Protein AF-A0A2U1S3B3-F1 (afdb_monomer_lite)

Structure (mmCIF, N/CA/C/O backbone):
data_AF-A0A2U1S3B3-F1
#
_entry.id   AF-A0A2U1S3B3-F1
#
loop_
_atom_site.group_PDB
_atom_site.id
_atom_site.type_symbol
_atom_site.label_atom_id
_atom_site.label_alt_id
_atom_site.label_comp_id
_atom_site.label_asym_id
_atom_site.label_entity_id
_atom_site.label_seq_id
_atom_site.pdbx_PDB_ins_code
_atom_site.Cartn_x
_atom_site.Cartn_y
_atom_site.Cartn_z
_atom_site.occupancy
_atom_site.B_iso_or_equiv
_atom_site.auth_seq_id
_atom_site.auth_comp_id
_atom_site.auth_asym_id
_atom_site.auth_atom_id
_atom_site.pdbx_PDB_model_num
ATOM 1 N N . MET A 1 1 ? 12.459 -15.375 -60.151 1.00 47.41 1 MET A N 1
ATOM 2 C CA . MET A 1 1 ? 11.939 -14.527 -59.052 1.00 47.41 1 MET A CA 1
ATOM 3 C C . MET A 1 1 ? 12.929 -14.590 -57.899 1.00 47.41 1 MET A C 1
ATOM 5 O O . MET A 1 1 ? 13.222 -15.679 -57.424 1.00 47.41 1 MET A O 1
ATOM 9 N N . SER A 1 2 ? 13.554 -13.458 -57.565 1.00 36.97 2 SER A N 1
ATOM 10 C CA . SER A 1 2 ? 14.709 -13.388 -56.659 1.00 36.97 2 SER A CA 1
ATOM 11 C C . SER A 1 2 ? 14.295 -13.594 -55.197 1.00 36.97 2 SER A C 1
ATOM 13 O O . SER A 1 2 ? 13.414 -12.892 -54.698 1.00 36.97 2 SER A O 1
ATOM 15 N N . LYS A 1 3 ? 14.954 -14.533 -54.499 1.00 41.31 3 LYS A N 1
ATOM 16 C CA . LYS A 1 3 ? 14.750 -14.824 -53.065 1.00 41.31 3 LYS A CA 1
ATOM 17 C C . LYS A 1 3 ? 14.956 -13.587 -52.174 1.00 41.31 3 LYS A C 1
ATOM 19 O O . LYS A 1 3 ? 14.372 -13.520 -51.099 1.00 41.31 3 LYS A O 1
ATOM 24 N N . SER A 1 4 ? 15.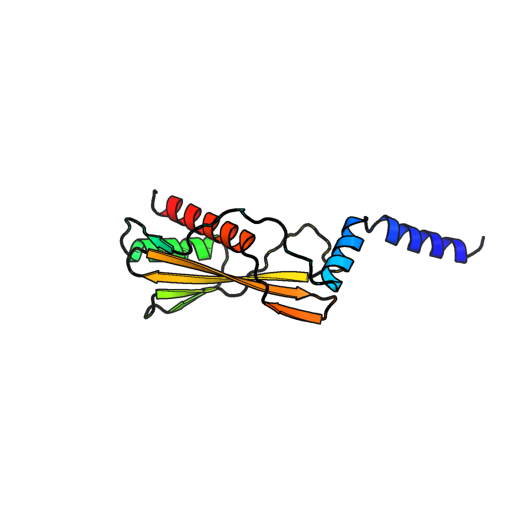698 -12.578 -52.638 1.00 44.00 4 SER A N 1
ATOM 25 C CA . SER A 1 4 ? 15.927 -11.322 -51.910 1.00 44.00 4 SER A CA 1
ATOM 26 C C . SER A 1 4 ? 14.672 -10.461 -51.724 1.00 44.00 4 SER A C 1
ATOM 28 O O . SER A 1 4 ? 14.600 -9.718 -50.749 1.00 44.00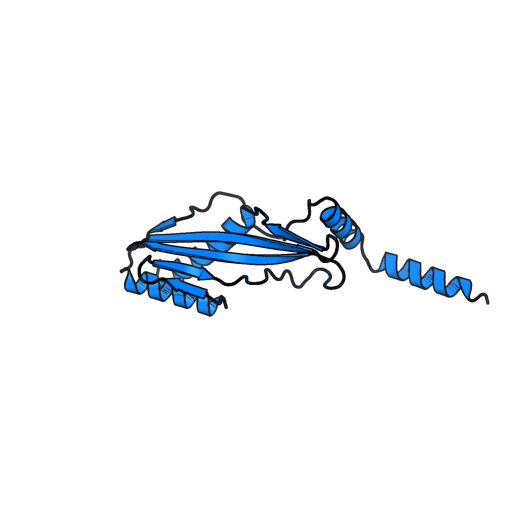 4 SER A O 1
ATOM 30 N N . SER A 1 5 ? 13.657 -10.572 -52.591 1.00 44.94 5 SER A N 1
ATOM 31 C CA . SER A 1 5 ? 12.427 -9.770 -52.449 1.00 44.94 5 SER A CA 1
ATOM 32 C C . SER A 1 5 ? 11.531 -10.237 -51.300 1.00 44.94 5 SER A C 1
ATOM 34 O O . SER A 1 5 ? 10.762 -9.440 -50.781 1.00 44.94 5 SER A O 1
ATOM 36 N N . HIS A 1 6 ? 11.624 -11.501 -50.875 1.00 40.97 6 HIS A N 1
ATOM 37 C CA . HIS A 1 6 ? 10.785 -12.019 -49.787 1.00 40.97 6 HIS A CA 1
ATOM 38 C C . HIS A 1 6 ? 11.307 -11.579 -48.412 1.00 40.97 6 HIS A C 1
ATOM 40 O O . HIS A 1 6 ? 10.516 -11.225 -47.545 1.00 40.97 6 HIS A O 1
ATOM 46 N N . TYR A 1 7 ? 12.629 -11.497 -48.233 1.00 46.31 7 TYR A N 1
ATOM 47 C CA . TYR A 1 7 ? 13.226 -11.008 -46.986 1.00 46.31 7 TYR A CA 1
ATOM 48 C C . TYR A 1 7 ? 12.951 -9.518 -46.746 1.00 46.31 7 TYR A C 1
ATOM 50 O O . TYR A 1 7 ? 12.634 -9.134 -45.625 1.00 46.31 7 TYR A O 1
ATOM 58 N N . ALA A 1 8 ? 12.995 -8.689 -47.794 1.00 48.06 8 ALA A N 1
ATOM 59 C CA . ALA A 1 8 ? 12.692 -7.261 -47.678 1.00 48.06 8 ALA A CA 1
ATOM 60 C C . ALA A 1 8 ? 11.228 -7.002 -47.271 1.00 48.06 8 ALA A C 1
ATOM 62 O O . ALA A 1 8 ? 10.964 -6.119 -46.462 1.00 48.06 8 ALA A O 1
ATOM 63 N N . ILE A 1 9 ? 10.287 -7.808 -47.778 1.00 49.28 9 ILE A N 1
ATOM 64 C CA . ILE A 1 9 ? 8.861 -7.706 -47.436 1.00 49.28 9 ILE A CA 1
ATOM 65 C C . ILE A 1 9 ? 8.602 -8.189 -46.002 1.00 49.28 9 ILE A C 1
ATOM 67 O O . ILE A 1 9 ? 7.819 -7.566 -45.295 1.00 49.28 9 ILE A O 1
ATOM 71 N N . VAL A 1 10 ? 9.286 -9.241 -45.534 1.00 51.38 10 VAL A N 1
ATOM 72 C CA . VAL A 1 10 ? 9.135 -9.741 -44.154 1.00 51.38 10 VAL A CA 1
ATOM 73 C C . VAL A 1 10 ? 9.702 -8.754 -43.129 1.00 51.38 10 VAL A C 1
ATOM 75 O O . VAL A 1 10 ? 9.052 -8.520 -42.113 1.00 51.38 10 VAL A O 1
ATOM 78 N N . VAL A 1 11 ? 10.853 -8.126 -43.407 1.00 51.91 11 VAL A N 1
ATOM 79 C CA . VAL A 1 11 ? 11.451 -7.096 -42.534 1.00 51.91 11 VAL A CA 1
ATOM 80 C C . VAL A 1 11 ? 10.606 -5.817 -42.534 1.00 51.91 11 VAL A C 1
ATOM 82 O O . VAL A 1 11 ? 10.299 -5.283 -41.472 1.00 51.91 11 VAL A O 1
ATOM 85 N N . ALA A 1 12 ? 10.143 -5.358 -43.700 1.00 48.62 12 ALA A N 1
ATOM 86 C CA . ALA A 1 12 ? 9.239 -4.209 -43.780 1.00 48.62 12 ALA A CA 1
ATOM 87 C C . ALA A 1 12 ? 7.893 -4.479 -43.080 1.00 48.62 12 ALA A C 1
ATOM 89 O O . ALA A 1 12 ? 7.368 -3.596 -42.408 1.00 48.62 12 ALA A O 1
ATOM 90 N N . ALA A 1 13 ? 7.362 -5.704 -43.164 1.00 48.53 13 ALA A N 1
ATOM 91 C CA . ALA A 1 13 ? 6.138 -6.101 -42.471 1.00 48.53 13 ALA A CA 1
ATOM 92 C C . ALA A 1 13 ? 6.319 -6.198 -40.946 1.00 48.53 13 ALA A C 1
ATOM 94 O O . ALA A 1 13 ? 5.391 -5.871 -40.213 1.00 48.53 13 ALA A O 1
ATOM 95 N N . THR A 1 14 ? 7.503 -6.577 -40.445 1.00 48.22 14 THR A N 1
ATOM 96 C CA . THR A 1 14 ? 7.778 -6.573 -38.993 1.00 48.22 14 THR A CA 1
ATOM 97 C C . THR A 1 14 ? 7.895 -5.154 -38.439 1.00 48.22 14 THR A C 1
ATOM 99 O O . THR A 1 14 ? 7.385 -4.891 -37.353 1.00 48.22 14 THR A O 1
ATOM 102 N N . PHE A 1 15 ? 8.474 -4.220 -39.200 1.00 47.50 15 PHE A N 1
ATOM 103 C CA . PHE A 1 15 ? 8.490 -2.797 -38.836 1.00 47.50 15 PHE A CA 1
ATOM 104 C C . PHE A 1 15 ? 7.117 -2.117 -38.976 1.00 47.50 15 PHE A C 1
ATOM 106 O O . PHE A 1 15 ? 6.831 -1.189 -38.230 1.00 47.50 15 PHE A O 1
ATOM 113 N N . LEU A 1 16 ? 6.249 -2.582 -39.882 1.00 47.41 16 LEU A N 1
ATOM 114 C CA . LEU A 1 16 ? 4.874 -2.075 -40.025 1.00 47.41 16 LEU A CA 1
ATOM 115 C C . LEU A 1 16 ? 3.907 -2.617 -38.957 1.00 47.41 16 LEU A C 1
ATOM 117 O O . LEU A 1 16 ? 2.902 -1.971 -38.673 1.00 47.41 16 LEU A O 1
ATOM 121 N N . LEU A 1 17 ? 4.196 -3.783 -38.365 1.00 46.41 17 LEU A N 1
ATOM 122 C CA . LEU A 1 17 ? 3.388 -4.390 -37.295 1.00 46.41 17 LEU A CA 1
ATOM 123 C C . LEU A 1 17 ? 3.748 -3.875 -35.892 1.00 46.41 17 LEU A C 1
ATOM 125 O O . LEU A 1 17 ? 2.924 -3.948 -34.983 1.00 46.41 17 LEU A O 1
ATOM 129 N N . LEU A 1 18 ? 4.953 -3.332 -35.714 1.00 48.06 18 LEU A N 1
ATOM 130 C CA . LEU A 1 18 ? 5.370 -2.622 -34.506 1.00 48.06 18 LEU A CA 1
ATOM 131 C C . LEU A 1 18 ? 5.052 -1.140 -34.713 1.00 48.06 18 LEU A C 1
ATOM 133 O O . LEU A 1 18 ? 5.892 -0.378 -35.183 1.00 48.06 18 LEU A O 1
ATOM 137 N N . GLY A 1 19 ? 3.806 -0.747 -34.442 1.00 53.66 19 GLY A N 1
ATOM 138 C CA . GLY A 1 19 ? 3.354 0.636 -34.606 1.00 53.66 19 GLY A CA 1
ATOM 139 C C . GLY A 1 19 ? 4.301 1.653 -33.951 1.00 53.66 19 GLY A C 1
ATOM 140 O O . GLY A 1 19 ? 5.068 1.322 -33.047 1.00 53.66 19 GLY A O 1
ATOM 141 N N . CYS A 1 20 ? 4.235 2.920 -34.378 1.00 58.19 20 CYS A N 1
ATOM 142 C CA . CYS A 1 20 ? 5.067 4.014 -33.851 1.00 58.19 20 CYS A CA 1
ATOM 143 C C . CYS A 1 20 ? 5.129 4.080 -32.310 1.00 58.19 20 CYS A C 1
ATOM 145 O O . CYS A 1 20 ? 6.109 4.573 -31.756 1.00 58.19 20 CYS A O 1
ATOM 147 N N . GLU A 1 21 ? 4.106 3.587 -31.612 1.00 54.97 21 GLU A N 1
ATOM 148 C CA . GLU A 1 21 ? 4.067 3.487 -30.151 1.00 54.97 21 GLU A CA 1
ATOM 149 C C . GLU A 1 21 ? 5.128 2.537 -29.577 1.00 54.97 21 GLU A C 1
ATOM 151 O O . GLU A 1 21 ? 5.763 2.871 -28.580 1.00 54.97 21 GLU A O 1
ATOM 156 N N . SER A 1 22 ? 5.400 1.404 -30.231 1.00 57.16 22 SER A N 1
ATOM 157 C CA . SER A 1 22 ? 6.429 0.447 -29.806 1.00 57.16 22 SER A CA 1
ATOM 158 C C . SER A 1 22 ? 7.836 1.034 -29.932 1.00 57.16 22 SER A C 1
ATOM 160 O O . SER A 1 22 ? 8.656 0.869 -29.033 1.00 57.16 22 SER A O 1
ATOM 162 N N . VAL A 1 23 ? 8.111 1.762 -31.021 1.00 61.28 23 VAL A N 1
ATOM 163 C CA . VAL A 1 23 ? 9.411 2.422 -31.246 1.00 61.28 23 VAL A CA 1
ATOM 164 C C . VAL A 1 23 ? 9.636 3.535 -30.220 1.00 61.28 23 VAL A C 1
ATOM 166 O O . VAL A 1 23 ? 10.687 3.577 -29.583 1.00 61.28 23 VAL A O 1
ATOM 169 N N . ARG A 1 24 ? 8.624 4.381 -29.983 1.00 61.91 24 ARG A N 1
ATOM 170 C CA . ARG A 1 24 ? 8.692 5.452 -28.973 1.00 61.91 24 ARG A CA 1
ATOM 171 C C . ARG A 1 24 ? 8.836 4.902 -27.556 1.00 61.91 24 ARG A C 1
ATOM 173 O O . ARG A 1 24 ? 9.545 5.496 -26.750 1.00 61.91 24 ARG A O 1
ATOM 180 N N . TYR A 1 25 ? 8.204 3.767 -27.252 1.00 63.53 25 TYR A N 1
ATOM 181 C CA . TYR A 1 25 ? 8.361 3.102 -25.962 1.00 63.53 25 TYR A CA 1
ATOM 182 C C . TYR A 1 25 ? 9.792 2.584 -25.761 1.00 63.53 25 TYR A C 1
ATOM 184 O O . TYR A 1 25 ? 10.396 2.875 -24.731 1.00 63.53 25 TYR A O 1
ATOM 192 N N . VAL A 1 26 ? 10.379 1.912 -26.758 1.00 64.75 26 VAL A N 1
ATOM 193 C CA . VAL A 1 26 ? 11.779 1.450 -26.699 1.00 64.75 26 VAL A CA 1
ATOM 194 C C . VAL A 1 26 ? 12.750 2.626 -26.547 1.00 64.75 26 VAL A C 1
ATOM 196 O O . VAL A 1 26 ? 13.642 2.574 -25.702 1.00 64.75 26 VAL A O 1
ATOM 199 N N . GLU A 1 27 ? 12.559 3.720 -27.289 1.00 65.56 27 GLU A N 1
ATOM 200 C CA . GLU A 1 27 ? 13.343 4.948 -27.092 1.00 65.56 27 GLU A CA 1
ATOM 201 C C . GLU A 1 27 ? 13.165 5.524 -25.678 1.00 65.56 27 GLU A C 1
ATOM 203 O O . GLU A 1 27 ? 14.140 5.925 -25.037 1.00 65.56 27 GLU A O 1
ATOM 208 N N . SER A 1 28 ? 11.940 5.533 -25.145 1.00 65.31 28 SER A N 1
ATOM 209 C CA . SER A 1 28 ? 11.670 6.014 -23.785 1.00 65.31 28 SER A CA 1
ATOM 210 C C . SER A 1 28 ? 12.288 5.123 -22.698 1.00 65.31 28 SER A C 1
ATOM 212 O O . SER A 1 28 ? 12.733 5.618 -21.662 1.00 65.31 28 SER A O 1
ATOM 214 N N . GLU A 1 29 ? 12.382 3.814 -22.937 1.00 68.50 29 GLU A N 1
ATOM 215 C CA . GLU A 1 29 ? 13.076 2.858 -22.073 1.00 68.50 29 GLU A CA 1
ATOM 216 C C . GLU A 1 29 ? 14.588 3.114 -22.070 1.00 68.50 29 GLU A C 1
ATOM 218 O O . GLU A 1 29 ? 15.185 3.222 -20.998 1.00 68.50 29 GLU A O 1
ATOM 223 N N . LEU A 1 30 ? 15.192 3.283 -23.252 1.00 65.00 30 LEU A N 1
ATOM 224 C CA . LEU A 1 30 ? 16.626 3.555 -23.410 1.00 65.00 30 LEU A CA 1
ATOM 225 C C . LEU A 1 30 ? 17.038 4.919 -22.842 1.00 65.00 30 LEU A C 1
ATOM 227 O O . LEU A 1 30 ? 18.142 5.069 -22.326 1.00 65.00 30 LEU A O 1
ATOM 231 N N . THR A 1 31 ? 16.146 5.909 -22.907 1.00 65.75 31 THR A N 1
ATOM 232 C CA . THR A 1 31 ? 16.365 7.250 -22.341 1.00 65.75 31 THR A CA 1
ATOM 233 C C . THR A 1 31 ? 15.965 7.364 -20.866 1.00 65.75 31 THR A C 1
ATOM 235 O O . THR A 1 31 ? 16.162 8.417 -20.264 1.00 65.75 31 THR A O 1
ATOM 238 N N . GLY A 1 32 ? 15.407 6.305 -20.264 1.00 60.97 32 GLY A N 1
ATOM 239 C CA . GLY A 1 32 ? 14.978 6.291 -18.861 1.00 60.97 32 GLY A CA 1
ATOM 240 C C . GLY A 1 32 ? 13.721 7.121 -18.562 1.00 60.97 32 GLY A C 1
ATOM 241 O O . GLY A 1 32 ? 13.434 7.406 -17.401 1.00 60.97 32 GLY A O 1
ATOM 242 N N . THR A 1 33 ? 12.965 7.519 -19.586 1.00 64.12 33 THR A N 1
ATOM 243 C CA . THR A 1 33 ? 11.749 8.341 -19.458 1.00 64.12 33 THR A CA 1
ATOM 244 C C . THR A 1 33 ? 10.461 7.521 -19.380 1.00 64.12 33 THR A C 1
ATOM 246 O O . THR A 1 33 ? 9.419 8.057 -19.003 1.00 64.12 33 THR A O 1
ATOM 249 N N . ALA A 1 34 ? 10.528 6.222 -19.677 1.00 64.12 34 ALA A N 1
ATOM 250 C CA . ALA A 1 34 ? 9.398 5.306 -19.597 1.00 64.12 34 ALA A CA 1
ATOM 251 C C . ALA A 1 34 ? 8.850 5.171 -18.166 1.00 64.12 34 ALA A C 1
ATOM 253 O O . ALA A 1 34 ? 9.553 4.749 -17.236 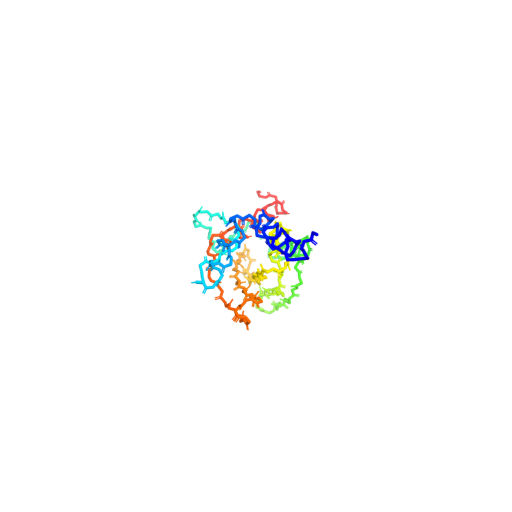1.00 64.12 34 ALA A O 1
ATOM 254 N N . ARG A 1 35 ? 7.561 5.480 -18.009 1.00 65.25 35 ARG A N 1
ATOM 255 C CA . ARG A 1 35 ? 6.792 5.330 -16.769 1.00 65.25 35 ARG A CA 1
ATOM 256 C C . ARG A 1 35 ? 5.631 4.357 -17.006 1.00 65.25 35 ARG A C 1
ATOM 258 O O . ARG A 1 35 ? 5.172 4.268 -18.145 1.00 65.25 35 ARG A O 1
ATOM 265 N N . PRO A 1 36 ? 5.150 3.649 -15.968 1.00 62.25 36 PRO A N 1
ATOM 266 C CA . PRO A 1 36 ? 3.895 2.910 -16.078 1.00 62.25 36 PRO A CA 1
ATOM 267 C C . PRO A 1 36 ? 2.758 3.872 -16.440 1.00 62.25 36 PRO A C 1
ATOM 269 O O . PRO A 1 36 ? 2.892 5.079 -16.234 1.00 62.25 36 PRO A O 1
ATOM 272 N N . THR A 1 37 ? 1.657 3.364 -16.991 1.00 66.31 37 THR A N 1
ATOM 273 C CA . THR A 1 37 ? 0.511 4.220 -17.310 1.00 66.31 37 THR A CA 1
ATOM 274 C C . THR A 1 37 ? -0.410 4.410 -16.098 1.00 66.31 37 THR A C 1
ATOM 276 O O . THR A 1 37 ? -0.365 3.660 -15.114 1.00 66.31 37 THR A O 1
ATOM 279 N N . GLY A 1 38 ? -1.247 5.448 -16.154 1.00 68.19 38 GLY A N 1
ATOM 280 C CA . GLY A 1 38 ? -2.193 5.790 -15.092 1.00 68.19 38 GLY A CA 1
ATOM 281 C C . GLY A 1 38 ? -1.641 6.789 -14.075 1.00 68.19 38 GLY A C 1
ATOM 282 O O . GLY A 1 38 ? -0.738 7.573 -14.363 1.00 68.19 38 GLY A O 1
ATOM 283 N N . GLY A 1 39 ? -2.224 6.786 -12.884 1.00 75.75 39 GLY A N 1
ATOM 284 C CA . GLY A 1 39 ? -1.939 7.714 -11.802 1.00 75.75 39 GLY A CA 1
ATOM 285 C C . GLY A 1 39 ? -3.043 8.748 -11.587 1.00 75.75 39 GLY A C 1
ATOM 286 O O . GLY A 1 39 ? -3.802 9.106 -12.489 1.00 75.75 39 GLY A O 1
ATOM 287 N N . VAL A 1 40 ? -3.121 9.260 -10.359 1.00 81.31 40 VAL A N 1
ATOM 288 C CA . VAL A 1 40 ? -4.027 10.352 -9.990 1.00 81.31 40 VAL A CA 1
ATOM 289 C C . VAL A 1 40 ? -3.212 11.608 -9.702 1.00 81.31 40 VAL A C 1
ATOM 291 O O . VAL A 1 40 ? -2.312 11.604 -8.857 1.00 81.31 40 VAL A O 1
ATOM 294 N N . GLN A 1 41 ? -3.560 12.695 -10.393 1.00 79.12 41 GLN A N 1
ATOM 295 C CA . GLN A 1 41 ? -3.028 14.030 -10.122 1.00 79.12 41 GLN A CA 1
ATOM 296 C C . GLN A 1 41 ? -3.611 14.574 -8.809 1.00 79.12 41 GLN A C 1
ATOM 298 O O . GLN A 1 41 ? -4.817 14.494 -8.575 1.00 79.12 41 GLN A O 1
ATOM 303 N N . GLY A 1 42 ? -2.756 15.150 -7.961 1.00 73.88 42 GLY A N 1
ATOM 304 C CA . G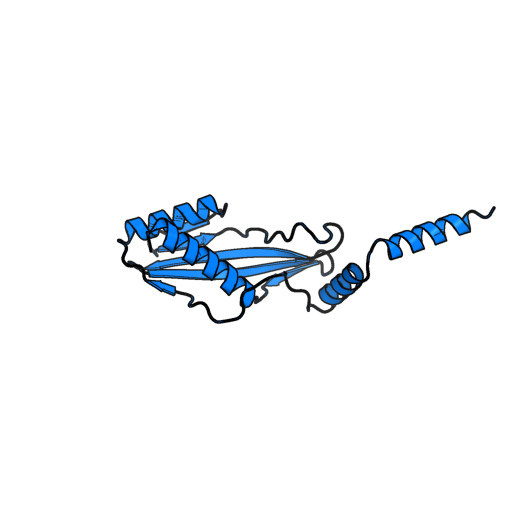LY A 1 42 ? -3.134 15.711 -6.658 1.00 73.88 42 GLY A CA 1
ATOM 305 C C . GLY A 1 42 ? -2.588 14.924 -5.465 1.00 73.88 42 GLY A C 1
ATOM 306 O O . GLY A 1 42 ? -2.132 13.794 -5.595 1.00 73.88 42 GLY A O 1
ATOM 307 N N . THR A 1 43 ? -2.602 15.541 -4.284 1.00 78.44 43 THR A N 1
ATOM 308 C CA . THR A 1 43 ? -1.994 14.968 -3.075 1.00 78.44 43 THR A CA 1
ATOM 309 C C . THR A 1 43 ? -3.022 14.172 -2.278 1.00 78.44 43 THR A C 1
ATOM 311 O O . THR A 1 43 ? -3.916 14.752 -1.667 1.00 78.44 43 THR A O 1
ATOM 314 N N . ILE A 1 44 ? -2.873 12.846 -2.230 1.00 88.31 44 ILE A N 1
ATOM 315 C CA . ILE A 1 44 ? -3.601 11.999 -1.273 1.00 88.31 44 ILE A CA 1
ATOM 316 C C . ILE A 1 44 ? -2.742 11.890 -0.005 1.00 88.31 44 ILE A C 1
ATOM 318 O O . ILE A 1 44 ? -1.567 11.543 -0.119 1.00 88.31 44 ILE A O 1
ATOM 322 N N . PRO A 1 45 ? -3.250 12.175 1.205 1.00 92.31 45 PRO A N 1
ATOM 323 C CA . PRO A 1 45 ? -2.436 12.101 2.419 1.00 92.31 45 PRO A CA 1
ATOM 324 C C . PRO A 1 45 ? -1.946 10.671 2.654 1.00 92.31 45 PRO A C 1
ATOM 326 O O . PRO A 1 45 ? -2.700 9.733 2.453 1.00 92.31 45 PRO A O 1
ATOM 329 N N . ALA A 1 46 ? -0.702 10.485 3.105 1.00 93.81 46 ALA A N 1
ATOM 330 C CA . ALA A 1 46 ? -0.149 9.148 3.357 1.00 93.81 46 ALA A CA 1
ATOM 331 C C . ALA A 1 46 ? -0.859 8.396 4.494 1.00 93.81 46 ALA A C 1
ATOM 333 O O . ALA A 1 46 ? -0.825 7.168 4.533 1.00 93.81 46 ALA A O 1
ATOM 334 N N . THR A 1 47 ? -1.480 9.136 5.409 1.00 96.50 47 THR A N 1
ATOM 335 C CA . THR A 1 47 ? -2.120 8.622 6.616 1.00 96.50 47 THR A CA 1
ATOM 336 C C . THR A 1 47 ? -3.574 9.060 6.649 1.00 96.50 47 THR A C 1
ATOM 338 O O . THR A 1 47 ? -3.877 10.219 6.359 1.00 96.50 47 THR A O 1
ATOM 341 N N . LYS A 1 48 ? -4.460 8.146 7.039 1.00 96.06 48 LYS A N 1
ATOM 342 C CA . LYS A 1 48 ? -5.876 8.421 7.269 1.00 96.06 48 LYS A CA 1
ATOM 343 C C . LYS A 1 48 ? -6.307 7.831 8.608 1.00 96.06 48 LYS A C 1
ATOM 345 O O . LYS A 1 48 ? -5.890 6.731 8.972 1.00 96.06 48 LYS A O 1
ATOM 350 N N . THR A 1 49 ? -7.119 8.581 9.345 1.00 96.12 49 THR A N 1
ATOM 351 C CA . THR A 1 49 ? -7.649 8.183 10.653 1.00 96.12 49 THR A CA 1
ATOM 352 C C . THR A 1 49 ? -9.116 7.812 10.517 1.00 96.12 49 THR A C 1
ATOM 354 O O . THR A 1 49 ? -9.888 8.547 9.903 1.00 96.12 49 THR A O 1
ATOM 357 N N . TYR A 1 50 ? -9.496 6.688 11.114 1.00 94.12 50 TYR A N 1
ATOM 358 C CA . TYR A 1 50 ? -10.837 6.122 11.045 1.00 94.12 50 TYR A CA 1
ATOM 359 C C . TYR A 1 50 ? -11.521 6.193 12.409 1.00 94.12 50 TYR A C 1
ATOM 361 O O . TYR A 1 50 ? -10.872 6.138 13.455 1.00 94.12 50 TYR A O 1
ATOM 369 N N . LYS A 1 51 ? -12.855 6.270 12.415 1.00 93.12 51 LYS A N 1
ATOM 370 C CA . LYS A 1 51 ? -13.658 6.121 13.641 1.00 93.12 51 LYS A CA 1
ATOM 371 C C . LYS A 1 51 ? -13.987 4.644 13.877 1.00 93.12 51 LYS A C 1
ATOM 373 O O . LYS A 1 51 ? -15.140 4.279 14.068 1.00 93.12 51 LYS A O 1
ATOM 378 N N . ALA A 1 52 ? -12.958 3.803 13.857 1.00 91.31 52 ALA A N 1
ATOM 379 C CA . ALA A 1 52 ? -13.055 2.363 14.050 1.00 91.31 52 ALA A CA 1
ATOM 380 C C . ALA A 1 52 ? -12.167 1.926 15.217 1.00 91.31 52 ALA A C 1
ATOM 382 O O . ALA A 1 52 ? -11.155 2.563 15.524 1.00 91.31 52 ALA A O 1
ATOM 383 N N . ASN A 1 53 ? -12.534 0.822 15.870 1.00 93.25 53 ASN A N 1
ATOM 384 C CA . ASN A 1 53 ? -11.652 0.228 16.868 1.00 93.25 53 ASN A CA 1
ATOM 385 C C . ASN A 1 53 ? -10.379 -0.336 16.179 1.00 93.25 53 ASN A C 1
ATOM 387 O O . ASN A 1 53 ? -10.455 -0.763 15.021 1.00 93.25 53 ASN A O 1
ATOM 391 N N . PRO A 1 54 ? -9.212 -0.362 16.856 1.00 94.19 54 PRO A N 1
ATOM 392 C CA . PRO A 1 54 ? -7.954 -0.789 16.231 1.00 94.19 54 PRO A CA 1
ATOM 393 C C . PRO A 1 54 ? -7.983 -2.215 15.664 1.00 94.19 54 PRO A C 1
ATOM 395 O O . PRO A 1 54 ? -7.374 -2.491 14.634 1.00 94.19 54 PRO A O 1
ATOM 398 N N . GLN A 1 55 ? -8.714 -3.129 16.308 1.00 93.88 55 GLN A N 1
ATOM 399 C CA . GLN A 1 55 ? -8.822 -4.523 15.865 1.00 93.88 55 GLN A CA 1
ATOM 400 C C . GLN A 1 55 ? -9.622 -4.654 14.561 1.00 93.88 55 GLN A C 1
ATOM 402 O O . GLN A 1 55 ? -9.238 -5.423 13.683 1.00 93.88 55 GLN A O 1
ATOM 407 N N . ALA A 1 56 ? -10.698 -3.883 14.412 1.00 94.50 56 ALA A N 1
ATOM 408 C CA . ALA A 1 56 ? -11.523 -3.818 13.214 1.00 94.50 56 ALA A CA 1
ATOM 409 C C . ALA A 1 56 ? -10.759 -3.167 12.061 1.00 94.50 56 ALA A C 1
ATOM 411 O O . ALA A 1 56 ? -10.766 -3.710 10.961 1.00 94.50 56 ALA A O 1
ATOM 412 N N . LEU A 1 57 ? -10.036 -2.069 12.320 1.00 96.00 57 LEU A N 1
ATOM 413 C CA . LEU A 1 57 ? -9.179 -1.437 11.314 1.00 96.00 57 LEU A CA 1
ATOM 414 C C . LEU A 1 57 ? -8.078 -2.393 10.837 1.00 96.00 57 LEU A C 1
ATOM 416 O O . LEU A 1 57 ? -7.843 -2.508 9.634 1.00 96.00 57 LEU A O 1
ATOM 420 N N . ARG A 1 58 ? -7.437 -3.116 11.766 1.00 96.19 58 ARG A N 1
ATOM 421 C CA . ARG A 1 58 ? -6.455 -4.153 11.430 1.00 96.19 58 ARG A CA 1
ATOM 422 C C . ARG A 1 58 ? -7.078 -5.239 10.563 1.00 96.19 58 ARG A C 1
ATOM 424 O O . ARG A 1 58 ? -6.543 -5.529 9.504 1.00 96.19 58 ARG A O 1
ATOM 431 N N . ARG A 1 59 ? -8.207 -5.813 10.983 1.00 95.94 59 ARG A N 1
ATOM 432 C CA . ARG A 1 59 ? -8.891 -6.867 10.223 1.00 95.94 59 ARG A CA 1
ATOM 433 C C . ARG A 1 59 ? -9.269 -6.396 8.818 1.00 95.94 59 ARG A C 1
ATOM 435 O O . ARG A 1 59 ? -8.899 -7.054 7.861 1.00 95.94 59 ARG A O 1
ATOM 442 N N . ALA A 1 60 ? -9.908 -5.234 8.696 1.00 96.75 60 ALA A N 1
ATOM 443 C CA . ALA A 1 60 ? -10.275 -4.666 7.400 1.00 96.75 60 ALA A CA 1
ATOM 444 C C . ALA A 1 60 ? -9.049 -4.438 6.503 1.00 96.75 60 ALA A C 1
ATOM 446 O O . ALA A 1 60 ? -9.103 -4.710 5.310 1.00 96.75 60 ALA A O 1
ATOM 447 N N . THR A 1 61 ? -7.932 -3.985 7.082 1.00 97.00 61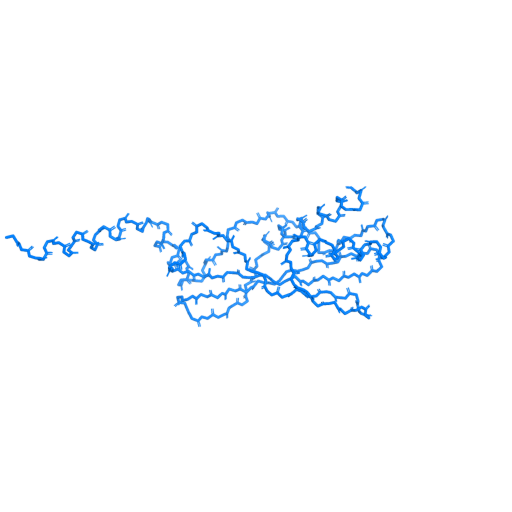 THR A N 1
ATOM 448 C CA . THR A 1 61 ? -6.668 -3.808 6.356 1.00 97.00 61 THR A CA 1
ATOM 449 C C . THR A 1 61 ? -6.142 -5.127 5.796 1.00 97.00 61 THR A C 1
ATOM 451 O O . THR A 1 61 ? -5.780 -5.175 4.625 1.00 97.00 61 THR A O 1
ATOM 454 N N . LEU A 1 62 ? -6.100 -6.185 6.611 1.00 96.75 62 LEU A N 1
ATOM 455 C CA . LEU A 1 62 ? -5.634 -7.504 6.175 1.00 96.75 62 LEU A CA 1
ATOM 456 C C . LEU A 1 62 ? -6.565 -8.095 5.108 1.00 96.75 62 LEU A C 1
ATOM 458 O O . LEU A 1 62 ? -6.087 -8.505 4.057 1.00 96.75 62 LEU A O 1
ATOM 462 N N . ASP A 1 63 ? -7.881 -8.010 5.321 1.00 96.75 63 ASP A N 1
ATOM 463 C CA . ASP A 1 63 ? -8.882 -8.491 4.364 1.00 96.75 63 ASP A CA 1
ATOM 464 C C . ASP A 1 63 ? -8.729 -7.807 2.988 1.00 96.75 63 ASP A C 1
ATOM 466 O O . ASP A 1 63 ? -8.848 -8.461 1.959 1.00 96.75 63 ASP A O 1
ATOM 470 N N . ILE A 1 64 ? -8.430 -6.500 2.942 1.00 96.19 64 ILE A N 1
ATOM 471 C CA . ILE A 1 64 ? -8.192 -5.775 1.676 1.00 96.19 64 ILE A CA 1
ATOM 472 C C . ILE A 1 64 ? -6.915 -6.247 0.995 1.00 96.19 64 ILE A C 1
ATOM 474 O O . ILE A 1 64 ? -6.889 -6.375 -0.228 1.00 96.19 64 ILE A O 1
ATOM 478 N N . LEU A 1 65 ? -5.845 -6.476 1.759 1.00 95.88 65 LEU A N 1
ATOM 479 C CA . LEU A 1 65 ? -4.596 -6.978 1.191 1.00 95.88 65 LEU A CA 1
ATOM 480 C C . LEU A 1 65 ? -4.804 -8.368 0.577 1.00 95.88 65 LEU A C 1
ATOM 482 O O . LEU A 1 65 ? -4.348 -8.589 -0.546 1.00 95.88 65 LEU A O 1
ATOM 486 N N . ASP A 1 66 ? -5.555 -9.241 1.250 1.00 95.38 66 ASP A N 1
ATOM 487 C CA . ASP A 1 66 ? -5.936 -10.562 0.742 1.00 95.38 66 ASP A CA 1
ATOM 488 C C . ASP A 1 66 ? -6.822 -10.466 -0.513 1.00 95.38 66 ASP A C 1
ATOM 490 O O . ASP A 1 66 ? -6.528 -11.095 -1.530 1.00 95.38 66 ASP A O 1
ATOM 494 N N . GLU A 1 67 ? -7.872 -9.637 -0.492 1.00 93.81 67 GLU A N 1
ATOM 495 C CA . GLU A 1 67 ? -8.786 -9.428 -1.629 1.00 93.81 67 GLU A CA 1
ATOM 496 C C . GLU A 1 67 ? -8.076 -8.852 -2.854 1.00 93.81 67 GLU A C 1
ATOM 498 O O . GLU A 1 67 ? -8.353 -9.230 -3.993 1.00 93.81 67 GLU A O 1
ATOM 503 N N . GLN A 1 68 ? -7.119 -7.956 -2.626 1.00 90.25 68 GLN A N 1
ATOM 504 C CA . GLN A 1 68 ? -6.280 -7.402 -3.678 1.00 90.25 68 GLN A CA 1
ATOM 505 C C . GLN A 1 68 ? -5.139 -8.354 -4.067 1.00 90.25 68 GLN A C 1
ATOM 507 O O . GLN A 1 68 ? -4.355 -8.013 -4.953 1.00 90.25 68 GLN A O 1
ATOM 512 N N . GLY A 1 69 ? -5.019 -9.538 -3.463 1.00 91.31 69 GLY A N 1
ATOM 513 C CA . GLY A 1 69 ? -4.024 -10.551 -3.815 1.00 91.31 69 GLY A CA 1
ATOM 514 C C . GLY A 1 69 ? -2.584 -10.151 -3.486 1.00 91.31 69 GLY A C 1
ATOM 515 O O . GLY A 1 69 ? -1.659 -10.544 -4.200 1.00 91.31 69 GLY A O 1
ATOM 516 N N . TYR A 1 70 ? -2.378 -9.326 -2.459 1.00 93.69 70 TYR A N 1
ATOM 517 C CA . TYR A 1 70 ? -1.047 -9.054 -1.927 1.00 93.69 70 TYR A CA 1
ATOM 518 C C . TYR A 1 70 ? -0.614 -10.181 -0.996 1.00 93.69 70 TYR A C 1
ATOM 520 O O . TYR A 1 70 ? -1.328 -10.558 -0.077 1.00 93.69 70 TYR A O 1
ATOM 528 N N . VAL A 1 71 ? 0.613 -10.657 -1.184 1.00 96.38 71 VAL A N 1
ATOM 529 C CA . VAL A 1 71 ? 1.307 -11.460 -0.173 1.00 96.38 71 VAL A CA 1
ATOM 530 C C . VAL A 1 71 ? 2.019 -10.496 0.767 1.00 96.38 71 VAL A C 1
ATOM 532 O O . VAL A 1 71 ? 2.644 -9.544 0.295 1.00 96.38 71 VAL A O 1
ATOM 535 N N . TYR A 1 72 ? 1.925 -10.702 2.078 1.00 97.19 72 TYR A N 1
ATOM 536 C CA . TYR A 1 72 ? 2.491 -9.771 3.049 1.00 97.19 72 TYR A CA 1
ATOM 537 C C . TYR A 1 72 ? 3.042 -10.441 4.305 1.00 97.19 72 TYR A C 1
ATOM 539 O O . TYR A 1 72 ? 2.611 -11.514 4.718 1.00 97.19 72 TYR A O 1
ATOM 547 N N . GLU A 1 73 ? 3.983 -9.744 4.936 1.00 97.19 73 GLU A N 1
ATOM 548 C CA . GLU A 1 73 ? 4.482 -10.022 6.274 1.00 97.19 73 GLU A CA 1
ATOM 549 C C . GLU A 1 73 ? 3.984 -8.927 7.221 1.00 97.19 73 GLU A C 1
ATOM 551 O O . GLU A 1 73 ? 4.183 -7.729 6.988 1.00 97.19 73 GLU A O 1
ATOM 556 N N . GLU A 1 74 ? 3.341 -9.338 8.308 1.00 96.19 74 GLU A N 1
ATOM 557 C CA . GLU A 1 74 ? 2.957 -8.447 9.394 1.00 96.19 74 GLU A CA 1
ATOM 558 C C . GLU A 1 74 ? 3.934 -8.585 10.563 1.00 96.19 74 GLU A C 1
ATOM 560 O O . GLU A 1 74 ? 4.260 -9.688 10.993 1.00 96.19 74 GLU A O 1
ATOM 565 N N . ASN A 1 75 ? 4.332 -7.450 11.137 1.00 95.38 75 ASN A N 1
ATOM 566 C CA . ASN A 1 75 ? 4.960 -7.378 12.448 1.00 95.38 75 ASN A CA 1
ATOM 567 C C . ASN A 1 75 ? 3.942 -6.827 13.466 1.00 95.38 75 ASN A C 1
ATOM 569 O O . ASN A 1 75 ? 3.746 -5.604 13.529 1.00 95.38 75 ASN A O 1
ATOM 573 N N . PRO A 1 76 ? 3.303 -7.697 14.276 1.00 88.94 76 PRO A N 1
ATOM 574 C CA . PRO A 1 76 ? 2.264 -7.283 15.217 1.00 88.94 76 PRO A CA 1
ATOM 575 C C . PRO A 1 76 ? 2.776 -6.334 16.305 1.00 88.94 76 PRO A C 1
ATOM 577 O O . PRO A 1 76 ? 2.028 -5.482 16.776 1.00 88.94 76 PRO A O 1
ATOM 580 N N . SER A 1 77 ? 4.053 -6.442 16.684 1.00 90.00 77 SER A N 1
ATOM 581 C CA . SER A 1 77 ? 4.660 -5.621 17.740 1.00 90.00 77 SER A CA 1
ATOM 582 C C . SER A 1 77 ? 4.807 -4.153 17.336 1.00 90.00 77 SER A C 1
ATOM 584 O O . SER A 1 77 ? 4.794 -3.272 18.191 1.00 90.00 77 SER A O 1
ATOM 586 N N . THR A 1 78 ? 4.960 -3.878 16.038 1.00 91.94 78 THR A N 1
ATOM 587 C CA . THR A 1 78 ? 5.132 -2.520 15.496 1.00 91.94 78 THR A CA 1
ATOM 588 C C . THR A 1 78 ? 3.932 -2.036 14.683 1.00 91.94 78 THR A C 1
ATOM 590 O O . THR A 1 78 ? 3.941 -0.891 14.225 1.00 91.94 78 THR A O 1
ATOM 593 N N . GLY A 1 79 ? 2.930 -2.895 14.463 1.00 91.94 79 GLY A N 1
ATOM 594 C CA . GLY A 1 79 ? 1.770 -2.615 13.612 1.00 91.94 79 GLY A CA 1
ATOM 595 C C . GLY A 1 79 ? 2.134 -2.403 12.140 1.00 91.94 79 GLY A C 1
ATOM 596 O O . GLY A 1 79 ? 1.387 -1.762 11.404 1.00 91.94 79 GLY A O 1
ATOM 597 N N . THR A 1 80 ? 3.305 -2.868 11.698 1.00 96.56 80 THR A N 1
ATOM 598 C CA . THR A 1 80 ? 3.779 -2.656 10.323 1.00 96.56 80 THR A CA 1
ATOM 599 C C . THR A 1 80 ? 3.514 -3.879 9.469 1.00 96.56 80 THR A C 1
ATOM 601 O O . THR A 1 80 ? 3.874 -4.982 9.866 1.00 96.56 80 THR A O 1
ATOM 604 N N . ILE A 1 81 ? 2.983 -3.666 8.273 1.00 97.56 81 ILE A N 1
ATOM 605 C CA . ILE A 1 81 ? 2.741 -4.691 7.265 1.00 97.56 81 ILE A CA 1
ATOM 606 C C . ILE A 1 81 ? 3.529 -4.310 6.013 1.00 97.56 81 ILE A C 1
ATOM 608 O O . ILE A 1 81 ? 3.478 -3.164 5.554 1.00 97.56 81 ILE A O 1
ATOM 612 N N . LYS A 1 82 ? 4.290 -5.256 5.471 1.00 97.00 82 LYS A N 1
ATOM 613 C CA . LYS A 1 82 ? 5.051 -5.081 4.232 1.00 97.00 82 LYS A CA 1
ATOM 614 C C . LYS A 1 82 ? 4.598 -6.126 3.233 1.00 97.00 82 LYS A C 1
ATOM 616 O O . LYS A 1 82 ? 4.562 -7.302 3.576 1.00 97.00 82 LYS A O 1
ATOM 621 N N . THR A 1 83 ? 4.275 -5.709 2.016 1.00 96.06 83 THR A N 1
ATOM 622 C CA . THR A 1 83 ? 3.927 -6.660 0.960 1.00 96.06 83 THR A CA 1
ATOM 623 C C . THR A 1 83 ? 5.166 -7.108 0.198 1.00 96.06 83 THR A C 1
ATOM 625 O O . THR A 1 83 ? 6.123 -6.346 0.012 1.00 96.06 83 THR A O 1
ATOM 628 N N . GLU A 1 84 ? 5.100 -8.324 -0.322 1.00 94.06 84 GLU A N 1
ATOM 629 C CA . GLU A 1 84 ? 5.949 -8.763 -1.420 1.00 94.06 84 GLU A CA 1
ATOM 630 C C . GLU A 1 84 ? 5.687 -7.909 -2.676 1.00 94.06 84 GLU A C 1
ATOM 632 O O . GLU A 1 84 ? 4.626 -7.272 -2.792 1.00 94.06 84 GLU A O 1
ATOM 637 N N . PRO A 1 85 ? 6.651 -7.835 -3.614 1.00 90.12 85 PRO A N 1
ATOM 638 C CA . PRO A 1 85 ? 6.461 -7.083 -4.842 1.00 90.12 85 PRO A CA 1
ATOM 639 C C . PRO A 1 85 ? 5.372 -7.727 -5.699 1.00 90.12 85 PRO A C 1
ATOM 641 O O . PRO A 1 85 ? 5.506 -8.856 -6.168 1.00 90.12 85 PRO A O 1
ATOM 644 N N . LYS A 1 86 ? 4.303 -6.973 -5.942 1.00 89.31 86 LYS A N 1
ATOM 645 C CA . LYS A 1 86 ? 3.218 -7.341 -6.848 1.00 89.31 86 LYS A CA 1
ATOM 646 C C . LYS A 1 86 ? 3.440 -6.681 -8.203 1.00 89.31 86 LYS A C 1
ATOM 648 O O . LYS A 1 86 ? 3.693 -5.479 -8.265 1.00 89.31 86 LYS A O 1
ATOM 653 N N . LEU A 1 87 ? 3.341 -7.440 -9.292 1.00 85.56 87 LEU A N 1
ATOM 654 C CA . LEU A 1 87 ? 3.450 -6.884 -10.641 1.00 85.56 87 LEU A CA 1
ATOM 655 C C . LEU A 1 87 ? 2.312 -5.890 -10.908 1.00 85.56 87 LEU A C 1
ATOM 657 O O . LEU A 1 87 ? 1.137 -6.198 -10.710 1.00 85.56 87 LEU A O 1
ATOM 661 N N . LEU A 1 88 ? 2.677 -4.706 -11.389 1.00 78.38 88 LEU A N 1
ATOM 662 C CA . LEU A 1 88 ? 1.761 -3.739 -11.972 1.00 78.38 88 LEU A CA 1
ATOM 663 C C . LEU A 1 88 ? 1.564 -4.147 -13.429 1.00 78.38 88 LEU A C 1
ATOM 665 O O . LEU A 1 88 ? 2.285 -3.703 -14.320 1.00 78.38 88 LEU A O 1
ATOM 669 N N . THR A 1 89 ? 0.659 -5.087 -13.673 1.00 64.19 89 THR A N 1
ATOM 670 C CA . THR A 1 89 ? 0.362 -5.513 -15.037 1.00 64.19 89 THR A CA 1
ATOM 671 C C . THR A 1 89 ? -0.470 -4.455 -15.754 1.00 64.19 89 THR A C 1
ATOM 673 O O . THR A 1 89 ? -1.690 -4.451 -15.621 1.00 64.19 89 THR A O 1
ATOM 676 N N . ASP A 1 90 ? 0.166 -3.639 -16.592 1.00 51.84 90 ASP A N 1
ATOM 677 C CA . ASP A 1 90 ? -0.474 -3.195 -17.831 1.00 51.84 90 ASP A CA 1
ATOM 678 C C . ASP A 1 90 ? -0.373 -4.377 -18.805 1.00 51.84 90 ASP A C 1
ATOM 680 O O . ASP A 1 90 ? 0.609 -4.541 -19.524 1.00 51.84 90 ASP A O 1
ATOM 684 N N . GLN A 1 91 ? -1.366 -5.273 -18.787 1.00 43.28 91 GLN A N 1
ATOM 685 C CA . GLN A 1 91 ? -1.406 -6.473 -19.642 1.00 43.28 91 GLN A CA 1
ATOM 686 C C . GLN A 1 91 ? -1.420 -6.166 -21.154 1.00 43.28 91 GLN A C 1
ATOM 688 O O . GLN A 1 91 ? -1.414 -7.097 -21.955 1.00 43.28 91 GLN A O 1
ATOM 693 N N . ASN A 1 92 ? -1.425 -4.892 -21.559 1.00 41.12 92 ASN A N 1
ATOM 694 C CA . ASN A 1 92 ? -1.770 -4.489 -22.916 1.00 41.12 92 ASN A CA 1
ATOM 695 C C . ASN A 1 92 ? -0.628 -3.990 -23.807 1.00 41.12 92 ASN A C 1
ATOM 697 O O . ASN A 1 92 ? -0.896 -3.664 -24.961 1.00 41.12 92 ASN A O 1
ATOM 701 N N . THR A 1 93 ? 0.635 -3.984 -23.371 1.00 46.31 93 THR A N 1
ATOM 702 C CA . THR A 1 93 ? 1.694 -3.449 -24.244 1.00 46.31 93 THR A CA 1
ATOM 703 C C . THR A 1 93 ? 2.969 -4.290 -24.198 1.00 46.31 93 THR A C 1
ATOM 705 O O . THR A 1 93 ? 3.875 -4.061 -23.410 1.00 46.31 93 THR A O 1
ATOM 708 N N . LEU A 1 94 ? 3.023 -5.271 -25.109 1.00 47.50 94 LEU A N 1
ATOM 709 C CA . LEU A 1 94 ? 4.240 -5.896 -25.652 1.00 47.50 94 LEU A CA 1
ATOM 710 C C . LEU A 1 94 ? 5.138 -6.644 -24.648 1.00 47.50 94 LEU A C 1
ATOM 712 O O . LEU A 1 94 ? 6.269 -6.250 -24.379 1.00 47.50 94 LEU A O 1
ATOM 716 N N . MET A 1 95 ? 4.710 -7.844 -24.236 1.00 47.66 95 MET A N 1
ATOM 717 C CA . MET A 1 95 ? 5.545 -8.812 -23.495 1.00 47.66 95 MET A CA 1
ATOM 718 C C . MET A 1 95 ? 6.846 -9.248 -24.208 1.00 47.66 95 MET A C 1
ATOM 720 O O . MET A 1 95 ? 7.619 -10.012 -23.636 1.00 47.66 95 MET A O 1
ATOM 724 N N . LEU A 1 96 ? 7.113 -8.805 -25.442 1.00 49.88 96 LEU A N 1
ATOM 725 C CA . LEU A 1 96 ? 8.337 -9.179 -26.155 1.00 49.88 96 LEU A CA 1
ATOM 726 C C . LEU A 1 96 ? 9.514 -8.220 -25.910 1.00 49.88 96 LEU A C 1
ATOM 728 O O . LEU A 1 96 ? 10.659 -8.658 -25.993 1.00 49.88 96 LEU A O 1
ATOM 732 N N . VAL A 1 97 ? 9.269 -6.942 -25.595 1.00 51.41 97 VAL A N 1
ATOM 733 C CA . VAL A 1 97 ? 10.321 -5.928 -25.394 1.00 51.41 97 VAL A CA 1
ATOM 734 C C . VAL A 1 97 ? 9.800 -4.867 -24.422 1.00 51.41 97 VAL A C 1
ATOM 736 O O . VAL A 1 97 ? 8.951 -4.064 -24.803 1.00 51.41 97 VAL A O 1
ATOM 739 N N . GLY A 1 98 ? 10.280 -4.846 -23.176 1.00 60.84 98 GLY A N 1
ATOM 740 C CA . GLY A 1 98 ? 9.814 -3.846 -22.220 1.00 60.84 98 GLY A CA 1
ATOM 741 C C . GLY A 1 98 ? 10.171 -4.090 -20.764 1.00 60.84 98 GLY A C 1
ATOM 742 O O . GLY A 1 98 ? 10.648 -5.156 -20.369 1.00 60.84 98 GLY A O 1
ATOM 743 N N . ALA A 1 99 ? 9.943 -3.053 -19.962 1.00 68.94 99 ALA A N 1
ATOM 744 C CA . ALA A 1 99 ? 10.111 -3.111 -18.525 1.00 68.94 99 ALA A CA 1
ATOM 745 C C . ALA A 1 99 ? 8.868 -3.642 -17.821 1.00 68.94 99 ALA A C 1
ATOM 747 O O . ALA A 1 99 ? 7.753 -3.181 -18.047 1.00 68.94 99 ALA A O 1
ATOM 748 N N . SER A 1 100 ? 9.088 -4.567 -16.893 1.00 75.12 100 SER A N 1
ATOM 749 C CA . SER A 1 100 ? 8.099 -4.929 -15.890 1.00 75.12 100 SER A CA 1
ATOM 750 C C . SER A 1 100 ? 8.202 -3.978 -14.707 1.00 75.12 100 SER A C 1
ATOM 752 O O . SER A 1 100 ? 9.302 -3.715 -14.211 1.00 75.12 100 SER A O 1
ATOM 754 N N . TYR A 1 101 ? 7.055 -3.517 -14.226 1.00 79.38 101 TYR A N 1
ATOM 755 C CA . TYR A 1 101 ? 6.958 -2.710 -13.021 1.00 79.38 101 TYR A CA 1
ATOM 756 C C . TYR A 1 101 ? 6.313 -3.535 -11.914 1.00 79.38 101 TYR A C 1
ATOM 758 O O . TYR A 1 101 ? 5.348 -4.261 -12.147 1.00 79.38 101 TYR A O 1
ATOM 766 N N . SER A 1 102 ? 6.830 -3.418 -10.700 1.00 86.62 102 SER A N 1
ATOM 767 C CA . SER A 1 102 ? 6.241 -4.022 -9.509 1.00 86.62 102 SER A CA 1
ATOM 768 C C . SER A 1 102 ? 6.124 -3.008 -8.388 1.00 86.62 102 SER A C 1
ATOM 770 O O . SER A 1 102 ? 6.874 -2.034 -8.337 1.00 86.62 102 SER A O 1
ATOM 772 N N . VAL A 1 103 ? 5.193 -3.255 -7.475 1.00 91.12 103 VAL A N 1
ATOM 773 C CA . VAL A 1 103 ? 4.940 -2.414 -6.314 1.00 91.12 103 VAL A CA 1
ATOM 774 C C . VAL A 1 103 ? 5.034 -3.208 -5.019 1.00 91.12 103 VAL A C 1
ATOM 776 O O . VAL A 1 103 ? 4.529 -4.324 -4.924 1.00 91.12 103 VAL A O 1
ATOM 779 N N . LYS A 1 104 ? 5.652 -2.603 -4.006 1.00 93.75 104 LYS A N 1
ATOM 780 C CA . LYS A 1 104 ? 5.604 -3.043 -2.608 1.00 93.75 104 LYS A CA 1
ATOM 781 C C . LYS A 1 104 ? 4.859 -2.005 -1.787 1.00 93.75 104 LYS A C 1
ATOM 783 O O . LYS A 1 104 ? 5.233 -0.829 -1.808 1.00 93.75 104 LYS A O 1
ATOM 788 N N . LEU A 1 105 ? 3.845 -2.430 -1.045 1.00 95.50 105 LEU A N 1
ATOM 789 C CA . LEU A 1 105 ? 3.145 -1.579 -0.095 1.00 95.50 105 LEU A CA 1
ATOM 790 C C . LEU A 1 105 ? 3.786 -1.692 1.289 1.00 95.50 105 LEU A C 1
ATOM 792 O O . LEU A 1 105 ? 4.162 -2.766 1.758 1.00 95.50 105 LEU A O 1
ATOM 796 N N . PHE A 1 106 ? 3.888 -0.544 1.945 1.00 96.38 106 PHE A N 1
ATOM 797 C CA . PHE A 1 106 ? 4.319 -0.389 3.324 1.00 96.38 106 PHE A CA 1
ATOM 798 C C . PHE A 1 106 ? 3.157 0.226 4.086 1.00 96.38 106 PHE A C 1
ATOM 800 O O . PHE A 1 106 ? 2.905 1.434 3.992 1.00 96.38 106 PHE A O 1
ATOM 807 N N . VAL A 1 107 ? 2.451 -0.619 4.826 1.00 97.19 107 VAL A N 1
ATOM 808 C CA . VAL A 1 107 ? 1.304 -0.225 5.630 1.00 97.19 107 VAL A CA 1
ATOM 809 C C . VAL A 1 107 ? 1.719 -0.163 7.098 1.00 97.19 107 VAL A C 1
ATOM 811 O O . VAL A 1 107 ? 2.455 -1.016 7.591 1.00 97.19 107 VAL A O 1
ATOM 814 N N . LYS A 1 108 ? 1.281 0.870 7.816 1.00 97.69 108 LYS A N 1
ATOM 815 C CA . LYS A 1 108 ? 1.467 0.982 9.267 1.00 97.69 108 LYS A CA 1
ATOM 816 C C . LYS A 1 108 ? 0.136 1.290 9.930 1.00 97.69 108 LYS A C 1
ATOM 818 O O . LYS A 1 108 ? -0.491 2.292 9.595 1.00 97.69 108 LYS A O 1
ATOM 823 N N . LEU A 1 109 ? -0.237 0.455 10.885 1.00 96.81 109 LEU A N 1
ATOM 824 C CA . LEU A 1 109 ? -1.381 0.618 11.764 1.00 96.81 109 LEU A CA 1
ATOM 825 C C . LEU A 1 109 ? -0.906 1.222 13.086 1.00 96.81 109 LEU A C 1
ATOM 827 O O . LEU A 1 109 ? 0.025 0.715 13.708 1.00 96.81 109 LEU A O 1
ATOM 831 N N . ASP A 1 110 ? -1.534 2.318 13.494 1.00 95.50 110 ASP A N 1
ATOM 832 C CA . ASP A 1 110 ? -1.249 3.010 14.749 1.00 95.50 110 ASP A CA 1
ATOM 833 C C . ASP A 1 110 ? -2.567 3.467 15.383 1.00 95.50 110 ASP A C 1
ATOM 835 O O . ASP A 1 110 ? -3.196 4.436 14.944 1.00 95.50 110 ASP A O 1
ATOM 839 N N . GLY A 1 111 ? -3.045 2.696 16.362 1.00 92.44 111 GLY A N 1
ATOM 840 C CA . GLY A 1 111 ? -4.374 2.872 16.943 1.00 92.44 111 GLY A CA 1
ATOM 841 C C . GLY A 1 111 ? -5.472 2.794 15.878 1.00 92.44 111 GLY A C 1
ATOM 842 O O . GLY A 1 111 ? -5.691 1.747 15.274 1.00 92.44 111 GLY A O 1
ATOM 843 N N . SER A 1 112 ? -6.173 3.906 15.662 1.00 93.94 112 SER A N 1
ATOM 844 C CA . SER A 1 112 ? -7.225 4.046 14.646 1.00 93.94 112 SER A CA 1
ATOM 845 C C . SER A 1 112 ? -6.746 4.718 13.351 1.00 93.94 112 SER A C 1
ATOM 847 O O . SER A 1 112 ? -7.556 5.146 12.527 1.00 93.94 112 SER A O 1
ATOM 849 N N . SER A 1 113 ? -5.432 4.839 13.163 1.00 96.06 113 SER A N 1
ATOM 850 C CA . SER A 1 113 ? -4.828 5.417 11.965 1.00 96.06 113 SER A CA 1
ATOM 851 C C . SER A 1 113 ? -4.113 4.358 11.140 1.00 96.06 113 SER A C 1
ATOM 853 O O . SER A 1 113 ? -3.471 3.454 11.673 1.00 96.06 113 SER A O 1
ATOM 855 N N . VAL A 1 114 ? -4.183 4.509 9.822 1.00 96.81 114 VAL A N 1
ATOM 856 C CA . VAL A 1 114 ? -3.451 3.686 8.859 1.00 96.81 114 VAL A CA 1
ATOM 857 C C . VAL A 1 114 ? -2.632 4.590 7.952 1.00 96.81 114 VAL A C 1
ATOM 859 O O . VAL A 1 114 ? -3.114 5.601 7.440 1.00 96.81 114 VAL A O 1
ATOM 862 N N . THR A 1 115 ? -1.368 4.237 7.770 1.00 97.44 115 THR A N 1
ATOM 863 C CA . THR A 1 115 ? -0.463 4.875 6.815 1.00 97.44 115 THR A CA 1
ATOM 864 C C . THR A 1 115 ? -0.188 3.902 5.687 1.00 97.44 115 THR A C 1
ATOM 866 O O . THR A 1 115 ? 0.181 2.770 5.972 1.00 97.44 115 THR A O 1
ATOM 869 N N . CYS A 1 116 ? -0.320 4.336 4.435 1.00 95.88 116 CYS A N 1
ATOM 870 C CA . CYS A 1 116 ? -0.023 3.530 3.254 1.00 95.88 116 CYS A CA 1
ATOM 871 C C . CYS A 1 116 ? 0.974 4.263 2.350 1.00 95.88 116 CYS A C 1
ATOM 873 O O . CYS A 1 116 ? 0.721 5.381 1.882 1.00 95.88 116 CYS A O 1
ATOM 875 N N . ARG A 1 117 ? 2.121 3.624 2.113 1.00 94.12 117 ARG A N 1
ATOM 876 C CA . ARG A 1 117 ? 3.163 4.077 1.182 1.00 94.12 117 ARG A CA 1
ATOM 877 C C . ARG A 1 117 ? 3.464 2.981 0.176 1.00 94.12 117 ARG A C 1
ATOM 879 O O . ARG A 1 117 ? 3.406 1.807 0.531 1.00 94.12 117 ARG A O 1
ATOM 886 N N . ALA A 1 118 ? 3.852 3.360 -1.034 1.00 91.75 118 ALA A N 1
ATOM 887 C CA . ALA A 1 118 ? 4.279 2.408 -2.054 1.00 91.75 118 ALA A CA 1
ATOM 888 C C . ALA A 1 118 ? 5.740 2.643 -2.450 1.00 91.75 118 ALA A C 1
ATOM 890 O O . ALA A 1 118 ? 6.223 3.775 -2.462 1.00 91.75 118 ALA A O 1
ATOM 891 N N . ARG A 1 119 ? 6.452 1.567 -2.784 1.00 90.06 119 ARG A N 1
ATOM 892 C CA . ARG A 1 119 ? 7.725 1.629 -3.511 1.00 90.06 119 ARG A CA 1
ATOM 893 C C . ARG A 1 119 ? 7.593 0.862 -4.807 1.00 90.06 119 ARG A C 1
ATOM 895 O O . ARG A 1 119 ? 6.979 -0.203 -4.822 1.00 90.06 119 ARG A O 1
ATOM 902 N N . PHE A 1 120 ? 8.182 1.409 -5.857 1.00 87.50 120 PHE A N 1
ATOM 903 C CA . PHE A 1 120 ? 8.083 0.863 -7.196 1.00 87.50 120 PHE A CA 1
ATOM 904 C C . PHE A 1 120 ? 9.454 0.414 -7.667 1.00 87.50 120 PHE A C 1
ATOM 906 O O . PHE A 1 120 ? 10.422 1.174 -7.610 1.00 87.50 120 PHE A O 1
ATOM 913 N N . ASP A 1 121 ? 9.491 -0.807 -8.172 1.00 84.75 121 ASP A N 1
ATOM 914 C CA . ASP A 1 121 ? 10.664 -1.400 -8.786 1.00 84.75 121 ASP A CA 1
ATOM 915 C C . ASP A 1 121 ? 10.385 -1.569 -10.280 1.00 84.75 121 ASP A C 1
ATOM 917 O O . ASP A 1 121 ? 9.315 -2.031 -10.685 1.00 84.75 121 ASP A O 1
ATOM 921 N N . LYS A 1 122 ? 11.351 -1.178 -11.107 1.00 81.06 122 LYS A N 1
ATOM 922 C CA . LYS A 1 122 ? 11.356 -1.392 -12.552 1.00 81.06 122 LYS A CA 1
ATOM 923 C C . LYS A 1 122 ? 12.427 -2.417 -12.883 1.00 81.06 122 LYS A C 1
ATOM 925 O O . LYS A 1 122 ? 13.581 -2.240 -12.501 1.00 81.06 122 LYS A O 1
ATOM 930 N N . LYS A 1 123 ? 12.069 -3.432 -13.661 1.00 77.56 123 LYS A N 1
ATOM 931 C CA . LYS A 1 123 ? 13.008 -4.394 -14.237 1.00 77.56 123 LYS A CA 1
ATOM 932 C C . LYS A 1 123 ? 12.878 -4.364 -15.749 1.00 77.56 123 LYS A C 1
ATOM 934 O O . LYS A 1 123 ? 11.856 -4.777 -16.286 1.00 77.56 123 LYS A O 1
ATOM 939 N N . SER A 1 124 ? 13.899 -3.840 -16.422 1.00 71.25 124 SER A N 1
ATOM 940 C CA . SER A 1 124 ? 13.925 -3.732 -17.884 1.00 71.25 124 SER A CA 1
ATOM 941 C C . SER A 1 124 ? 14.786 -4.833 -18.486 1.00 71.25 124 SER A C 1
ATOM 943 O O . SER A 1 124 ? 15.946 -5.002 -18.105 1.00 71.25 124 SER A O 1
ATOM 945 N N . ASN A 1 125 ? 14.229 -5.571 -19.447 1.00 69.06 125 ASN A N 1
ATOM 946 C CA . ASN A 1 125 ? 14.997 -6.529 -20.240 1.00 69.06 125 ASN A CA 1
ATOM 947 C C . ASN A 1 125 ? 15.925 -5.838 -21.260 1.00 69.06 125 ASN A C 1
ATOM 949 O O . ASN A 1 125 ? 16.881 -6.458 -21.713 1.00 69.06 125 ASN A O 1
ATOM 953 N N . LEU A 1 126 ? 15.686 -4.555 -21.564 1.00 65.81 126 LEU A N 1
ATOM 954 C CA . LEU A 1 126 ? 16.496 -3.738 -22.472 1.00 65.81 126 LEU A CA 1
ATOM 955 C C . LEU A 1 126 ? 17.754 -3.188 -21.801 1.00 65.81 126 LEU A C 1
ATOM 957 O O . LEU A 1 126 ? 18.835 -3.231 -22.379 1.00 65.81 126 LEU A O 1
ATOM 961 N N . THR A 1 127 ? 17.625 -2.676 -20.576 1.00 64.81 127 THR A N 1
ATOM 962 C CA . THR A 1 127 ? 18.766 -2.115 -19.833 1.00 64.81 127 THR A CA 1
ATOM 963 C C . THR A 1 127 ? 19.409 -3.125 -18.883 1.00 64.81 127 THR A C 1
ATOM 965 O O . THR A 1 127 ? 20.354 -2.772 -18.184 1.00 64.81 127 THR A O 1
ATOM 968 N N . MET A 1 128 ? 18.872 -4.353 -18.812 1.00 62.38 128 MET A N 1
ATOM 969 C CA . MET A 1 128 ? 19.292 -5.441 -17.914 1.00 62.38 128 MET A CA 1
ATOM 970 C C . MET A 1 128 ? 19.488 -4.997 -16.452 1.00 62.38 128 MET A C 1
ATOM 972 O O . MET A 1 128 ? 20.359 -5.503 -15.748 1.00 62.38 128 MET A O 1
ATOM 976 N N . GLY A 1 129 ? 18.688 -4.029 -15.997 1.00 64.38 129 GLY A N 1
ATOM 977 C CA . GLY A 1 129 ? 18.868 -3.362 -14.710 1.00 64.38 129 GLY A CA 1
ATOM 978 C C . GLY A 1 129 ? 17.576 -3.295 -13.907 1.00 64.38 129 GLY A C 1
ATOM 979 O O . GLY A 1 129 ? 16.493 -3.109 -14.468 1.00 64.38 129 GLY A O 1
ATOM 980 N N . GLU A 1 130 ? 17.718 -3.428 -12.590 1.00 68.56 130 GLU A N 1
ATOM 981 C CA . GLU A 1 130 ? 16.662 -3.165 -11.614 1.00 68.56 130 GLU A CA 1
ATOM 982 C C . GLU A 1 130 ? 16.826 -1.743 -11.073 1.00 68.56 130 GLU A C 1
ATOM 984 O O . GLU A 1 130 ? 17.921 -1.334 -10.682 1.00 68.56 130 GLU A O 1
ATOM 989 N N . GLN A 1 131 ? 15.748 -0.964 -11.098 1.00 73.81 131 GLN A N 1
ATOM 990 C CA . GLN A 1 131 ? 15.758 0.439 -10.695 1.00 73.81 131 GLN A CA 1
ATOM 991 C C . GLN A 1 131 ? 14.603 0.719 -9.738 1.00 73.81 131 GLN A C 1
ATOM 993 O O . GLN A 1 131 ? 13.450 0.423 -10.050 1.00 73.81 131 GLN A O 1
ATOM 998 N N . ASN A 1 132 ? 14.908 1.356 -8.605 1.00 79.00 132 ASN A N 1
ATOM 999 C CA . ASN A 1 132 ? 13.883 1.988 -7.778 1.00 79.00 132 ASN A CA 1
ATOM 1000 C C . ASN A 1 132 ? 13.377 3.225 -8.519 1.00 79.00 132 ASN A C 1
ATOM 1002 O O . ASN A 1 132 ? 14.163 4.130 -8.810 1.00 79.00 132 ASN A O 1
ATOM 1006 N N . ILE A 1 133 ? 12.079 3.286 -8.792 1.00 77.69 133 ILE A N 1
ATOM 1007 C CA . ILE A 1 133 ? 11.468 4.440 -9.450 1.00 77.69 133 ILE A CA 1
ATOM 1008 C C . ILE A 1 133 ? 10.548 5.175 -8.479 1.00 77.69 133 ILE A C 1
ATOM 1010 O O . ILE A 1 133 ? 9.838 4.580 -7.668 1.00 77.69 133 ILE A O 1
ATOM 1014 N N . VAL A 1 134 ? 10.556 6.501 -8.568 1.00 79.56 134 VAL A N 1
ATOM 1015 C CA . VAL A 1 134 ? 9.604 7.344 -7.846 1.00 79.56 134 VAL A CA 1
ATOM 1016 C C . VAL A 1 134 ? 8.451 7.629 -8.791 1.00 79.56 134 VAL A C 1
ATOM 1018 O O . VAL A 1 134 ? 8.643 8.276 -9.821 1.00 79.56 134 VAL A O 1
ATOM 1021 N N . TYR A 1 135 ? 7.256 7.153 -8.442 1.00 82.12 135 TYR A N 1
ATOM 1022 C CA . TYR A 1 135 ? 6.062 7.363 -9.254 1.00 82.12 135 TYR A CA 1
ATOM 1023 C C . TYR A 1 135 ? 4.888 7.885 -8.409 1.00 82.12 135 TYR A C 1
ATOM 1025 O O . TYR A 1 135 ? 3.997 7.123 -8.030 1.00 82.12 135 TYR A O 1
ATOM 1033 N N . PRO A 1 136 ? 4.889 9.193 -8.083 1.00 84.12 136 PRO A N 1
ATOM 1034 C CA . PRO A 1 136 ? 3.976 9.762 -7.091 1.00 84.12 136 PRO A CA 1
ATOM 1035 C C . PRO A 1 136 ? 2.502 9.643 -7.482 1.00 84.12 136 PRO A C 1
ATOM 1037 O O . PRO A 1 136 ? 1.658 9.374 -6.638 1.00 84.12 136 PRO A O 1
ATOM 1040 N N . GLU A 1 137 ? 2.187 9.806 -8.766 1.00 86.94 137 GLU A N 1
ATOM 1041 C CA . GLU A 1 137 ? 0.813 9.745 -9.275 1.00 86.94 137 GLU A CA 1
ATOM 1042 C C . GLU A 1 137 ? 0.211 8.346 -9.096 1.00 86.94 137 GLU A C 1
ATOM 1044 O O . GLU A 1 137 ? -0.937 8.214 -8.670 1.00 86.94 137 GLU A O 1
ATOM 1049 N N . LYS A 1 138 ? 0.999 7.294 -9.351 1.00 86.06 138 LYS A N 1
ATOM 1050 C CA . LYS A 1 138 ? 0.571 5.908 -9.129 1.00 86.06 138 LYS A CA 1
ATOM 1051 C C . LYS A 1 138 ? 0.544 5.540 -7.657 1.00 86.06 138 LYS A C 1
ATOM 1053 O O . LYS A 1 138 ? -0.333 4.797 -7.234 1.00 86.06 138 LYS A O 1
ATOM 1058 N N . GLU A 1 139 ? 1.454 6.089 -6.855 1.00 90.00 139 GLU A N 1
ATOM 1059 C CA . GLU A 1 139 ? 1.353 5.966 -5.400 1.00 90.00 139 GLU A CA 1
ATOM 1060 C C . GLU A 1 139 ? 0.033 6.557 -4.892 1.00 90.00 139 GLU A C 1
ATOM 1062 O O . GLU A 1 139 ? -0.639 5.950 -4.062 1.00 90.00 139 GLU A O 1
ATOM 1067 N N . ASN A 1 140 ? -0.359 7.721 -5.410 1.00 91.06 140 ASN A N 1
ATOM 1068 C CA . ASN A 1 140 ? -1.611 8.374 -5.050 1.00 91.06 140 ASN A CA 1
ATOM 1069 C C . ASN A 1 140 ? -2.834 7.575 -5.509 1.00 91.06 140 ASN A C 1
ATOM 1071 O O . ASN A 1 140 ? -3.795 7.484 -4.750 1.00 91.06 140 ASN A O 1
ATOM 1075 N N . GLU A 1 141 ? -2.795 6.983 -6.706 1.00 90.19 141 GLU A N 1
ATOM 1076 C CA . GLU A 1 141 ? -3.835 6.068 -7.194 1.00 90.19 141 GLU A CA 1
ATOM 1077 C C . GLU A 1 141 ? -4.007 4.877 -6.246 1.00 90.19 141 GLU A C 1
ATOM 1079 O O . GLU A 1 141 ? -5.083 4.710 -5.674 1.00 90.19 141 GLU A O 1
ATOM 1084 N N . LEU A 1 142 ? -2.928 4.135 -5.972 1.00 90.75 142 LEU A N 1
ATOM 1085 C CA . LEU A 1 142 ? -2.962 2.973 -5.078 1.00 90.75 142 LEU A CA 1
ATOM 1086 C C . LEU A 1 142 ? -3.428 3.346 -3.671 1.00 90.75 142 LEU A C 1
ATOM 1088 O O . LEU A 1 142 ? -4.189 2.617 -3.041 1.00 90.75 142 LEU A O 1
ATOM 1092 N N . ARG A 1 143 ? -2.998 4.506 -3.167 1.00 93.50 143 ARG A N 1
ATOM 1093 C CA . ARG A 1 143 ? -3.420 4.994 -1.854 1.00 93.50 143 ARG A CA 1
ATOM 1094 C C . ARG A 1 143 ? -4.905 5.345 -1.831 1.00 93.50 143 ARG A C 1
ATOM 1096 O O . ARG A 1 143 ? -5.586 5.044 -0.854 1.00 93.50 143 ARG A O 1
ATOM 1103 N N . LYS A 1 144 ? -5.404 5.984 -2.890 1.00 92.88 144 LYS A N 1
ATOM 1104 C CA . LYS A 1 144 ? -6.821 6.321 -3.036 1.00 92.88 144 LYS A CA 1
ATOM 1105 C C . LYS A 1 144 ? -7.673 5.056 -3.081 1.00 92.88 144 LYS A C 1
ATOM 1107 O O . LYS A 1 144 ? -8.658 4.991 -2.357 1.00 92.88 144 LYS A O 1
ATOM 1112 N N . GLU A 1 145 ? -7.281 4.067 -3.877 1.00 92.81 145 GLU A N 1
AT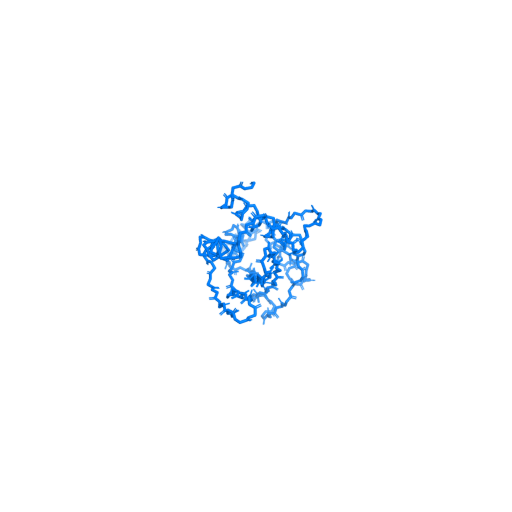OM 1113 C CA . GLU A 1 145 ? -7.968 2.774 -3.974 1.00 92.81 145 GLU A CA 1
ATOM 1114 C C . GLU A 1 145 ? -7.965 2.031 -2.639 1.00 92.81 145 GLU A C 1
ATOM 1116 O O . GLU A 1 145 ? -9.010 1.584 -2.173 1.00 92.81 145 GLU A O 1
ATOM 1121 N N . PHE A 1 146 ? -6.809 1.965 -1.978 1.00 94.62 146 PHE A N 1
ATOM 1122 C CA . PHE A 1 146 ? -6.673 1.319 -0.677 1.00 94.62 146 PHE A CA 1
ATOM 1123 C C . PHE A 1 146 ? -7.555 1.977 0.395 1.00 94.62 146 PHE A C 1
ATOM 1125 O O . PHE A 1 146 ? -8.228 1.287 1.160 1.00 94.62 146 PHE A O 1
ATOM 1132 N N . PHE A 1 147 ? -7.600 3.311 0.449 1.00 95.38 147 PHE A N 1
ATOM 1133 C CA . PHE A 1 147 ? -8.467 4.013 1.397 1.00 95.38 147 PHE A CA 1
ATOM 1134 C C . PHE A 1 147 ? -9.946 3.930 1.042 1.00 95.38 147 PHE A C 1
ATOM 1136 O O . PHE A 1 147 ? -10.751 3.838 1.959 1.00 95.38 147 PHE A O 1
ATOM 1143 N N . ALA A 1 148 ? -10.305 3.923 -0.241 1.00 94.88 148 ALA A N 1
ATOM 1144 C CA . ALA A 1 148 ? -11.687 3.714 -0.658 1.00 94.88 148 ALA A CA 1
ATOM 1145 C C . ALA A 1 148 ? -12.185 2.316 -0.254 1.00 94.88 148 ALA A C 1
ATOM 1147 O O . ALA A 1 148 ? -13.278 2.192 0.288 1.00 94.88 148 ALA A O 1
ATOM 1148 N N . ALA A 1 149 ? -11.357 1.282 -0.427 1.00 95.19 149 ALA A N 1
ATOM 1149 C CA . ALA A 1 149 ? -11.684 -0.073 0.017 1.00 95.19 149 ALA A CA 1
ATOM 1150 C C . ALA A 1 149 ? -11.828 -0.165 1.549 1.00 95.19 149 ALA A C 1
ATOM 1152 O O . ALA A 1 149 ? -12.704 -0.863 2.061 1.00 95.19 149 ALA A O 1
ATOM 1153 N N . LEU A 1 150 ? -10.991 0.562 2.300 1.00 94.75 150 LEU A N 1
ATOM 1154 C CA . LEU A 1 150 ? -11.124 0.656 3.756 1.00 94.75 150 LEU A CA 1
ATOM 1155 C C . LEU A 1 150 ? -12.391 1.394 4.180 1.00 94.75 150 LEU A C 1
ATOM 1157 O O . LEU A 1 150 ? -13.038 0.955 5.129 1.00 94.75 150 LEU A O 1
ATOM 1161 N N . ASP A 1 151 ? -12.739 2.488 3.502 1.00 94.81 151 ASP A N 1
ATOM 1162 C CA . ASP A 1 151 ? -13.981 3.217 3.756 1.00 94.81 151 ASP A CA 1
ATOM 1163 C C . ASP A 1 151 ? -15.186 2.288 3.572 1.00 94.81 151 ASP A C 1
ATOM 1165 O O . ASP A 1 151 ? -15.994 2.147 4.489 1.00 94.81 151 ASP A O 1
ATOM 1169 N N . GLU A 1 152 ? -15.235 1.552 2.458 1.00 93.94 152 GLU A N 1
ATOM 1170 C CA . GLU A 1 152 ? -16.301 0.591 2.168 1.00 93.94 152 GLU A CA 1
ATOM 1171 C C . GLU A 1 152 ? -16.404 -0.501 3.245 1.00 93.94 152 GLU A C 1
ATOM 1173 O O . GLU A 1 152 ? -17.486 -0.737 3.789 1.00 93.94 152 GLU A O 1
ATOM 1178 N N . LYS A 1 153 ? -15.282 -1.129 3.628 1.00 92.50 153 LYS A N 1
ATOM 1179 C CA . LYS A 1 153 ? -15.280 -2.180 4.663 1.00 92.50 153 LYS A CA 1
ATOM 1180 C C . LYS A 1 153 ? -15.673 -1.679 6.050 1.00 92.50 153 LYS A C 1
ATOM 1182 O O . LYS A 1 153 ? -16.212 -2.449 6.845 1.00 92.50 153 LYS A O 1
ATOM 1187 N N . LEU A 1 154 ? -15.355 -0.429 6.373 1.00 92.12 154 LEU A N 1
ATOM 1188 C CA . LEU A 1 154 ? -15.625 0.159 7.685 1.00 92.12 154 LEU A CA 1
ATOM 1189 C C . LEU A 1 154 ? -16.962 0.917 7.737 1.00 92.12 154 LEU A C 1
ATOM 1191 O O . LEU A 1 154 ? -17.360 1.342 8.821 1.00 92.12 154 LEU A O 1
ATOM 1195 N N . GLY A 1 155 ? -17.666 1.043 6.608 1.00 85.88 155 GLY A N 1
ATOM 1196 C CA . GLY A 1 155 ? -18.957 1.726 6.507 1.00 85.88 155 GLY A CA 1
ATOM 1197 C C . GLY A 1 155 ? -18.852 3.254 6.561 1.00 85.88 155 GLY A C 1
ATOM 1198 O O . GLY A 1 155 ? -19.693 3.894 7.198 1.00 85.88 155 GLY A O 1
ATOM 1199 N N . HIS A 1 156 ? -17.806 3.821 5.953 1.00 67.00 156 HIS A N 1
ATOM 1200 C CA . HIS A 1 156 ? -17.535 5.261 5.876 1.00 67.00 156 HIS A CA 1
ATOM 1201 C C . HIS A 1 156 ? -17.857 5.872 4.512 1.00 67.00 156 HIS A C 1
ATOM 1203 O O . HIS A 1 156 ? -17.743 5.166 3.489 1.00 67.00 156 HIS A O 1
#

Secondary structure (DSSP, 8-state):
--THHHHHHHHHHHHHHS-HHHHHHHHHHHTT----S----S---SEEE-SS-HHHHHHHHHHHHHHTT--EEEETTTTEEEEPPEE---TTS-TTS-EEEEEEEEEEEETTEEEEEEEEEEEETTTTEEEEE--HHHHHHHHHHHHHHHHHHHT-

Sequence (156 aa):
MSKSSHYAIVVAATFLLLGCESVRYVESELTGTARPTGGVQGTIPATKTYKANPQALRRATLDILDEQGYVYEENPSTGTIKTEPKLLTDQNTLMLVGASYSVKLFVKLDGSSVTCRARFDKKSNLTMGEQNIVYPEKENELRKEFFAALDEKLGH

pLDDT: mean 78.31, std 18.46, range [36.97, 97.69]

Foldseek 3Di:
DDPVVVVVVVVVVVVVVCPPVNVVQLVCVVVVNDDDDAFAPDDDDQKDFDPDFLVLLLVLLVVVCVVVPWAWDADPVFQKIKTDWDWPDPVPDDPPFFKTKTKMWIWHRDGRMIGIFIWMWIQGPSVNDIDTDDDVRVRNVVSVVSVVSSCVSRVD

Radius of gyration: 21.2 Å; chains: 1; bounding box: 38×30×77 Å